Protein AF-A0A969L8S7-F1 (afdb_monomer_lite)

Secondary structure (DSSP, 8-state):
----------------------------EEEETTEEEES----SEEEEEETTEE-TT--SSEE---SSEEEEEEEEETTEEEEPPPEEE----------SS--------------

Radius of gyration: 27.11 Å; chains: 1; bounding box: 46×58×90 Å

Structure (mmCIF, N/CA/C/O backbone):
data_AF-A0A969L8S7-F1
#
_entry.id   AF-A0A969L8S7-F1
#
loop_
_atom_site.group_PDB
_atom_site.id
_atom_site.type_symbol
_atom_site.label_atom_id
_atom_site.label_alt_id
_atom_site.label_comp_id
_atom_site.label_asym_id
_atom_site.label_entity_id
_atom_site.label_seq_id
_atom_site.pdbx_PDB_ins_code
_atom_site.Cartn_x
_atom_site.Cartn_y
_atom_site.Cartn_z
_atom_site.occupancy
_atom_site.B_iso_or_equiv
_atom_site.auth_seq_id
_atom_site.auth_comp_id
_atom_site.auth_asym_id
_atom_site.auth_atom_id
_atom_site.pdbx_PDB_model_num
ATOM 1 N N . MET A 1 1 ? 5.444 -46.437 -65.589 1.00 47.84 1 MET A N 1
ATOM 2 C CA . MET A 1 1 ? 6.229 -45.276 -65.120 1.00 47.84 1 MET A CA 1
ATOM 3 C C . MET A 1 1 ? 5.232 -44.287 -64.542 1.00 47.84 1 MET A C 1
ATOM 5 O O . MET A 1 1 ? 4.344 -43.876 -65.265 1.00 47.84 1 MET A O 1
ATOM 9 N N . SER A 1 2 ? 5.092 -44.235 -63.220 1.00 52.19 2 SER A N 1
ATOM 10 C CA . SER A 1 2 ? 5.889 -43.399 -62.300 1.00 52.19 2 SER A CA 1
ATOM 11 C C . SER A 1 2 ? 5.560 -41.917 -62.446 1.00 52.19 2 SER A C 1
ATOM 13 O O . SER A 1 2 ? 5.831 -41.337 -63.489 1.00 52.19 2 SER A O 1
ATOM 15 N N . GLY A 1 3 ? 5.031 -41.326 -61.375 1.00 53.28 3 GLY A N 1
ATOM 16 C CA . GLY A 1 3 ? 4.838 -39.885 -61.260 1.00 53.28 3 GLY A CA 1
ATOM 17 C C . GLY A 1 3 ? 4.106 -39.500 -59.979 1.00 53.28 3 GLY A C 1
ATOM 18 O O . GLY A 1 3 ? 2.972 -39.048 -60.042 1.00 53.28 3 GLY A O 1
ATOM 19 N N . PHE A 1 4 ? 4.738 -39.713 -58.822 1.00 62.38 4 PHE A N 1
ATOM 20 C CA . PHE A 1 4 ? 4.386 -38.976 -57.609 1.00 62.38 4 PHE A CA 1
ATOM 21 C C . PHE A 1 4 ? 4.892 -37.543 -57.798 1.00 62.38 4 PHE A C 1
ATOM 23 O O . PHE A 1 4 ? 6.099 -37.346 -57.927 1.00 62.38 4 PHE A O 1
ATOM 30 N N . ALA A 1 5 ? 3.998 -36.562 -57.816 1.00 57.22 5 ALA A N 1
ATOM 31 C CA . ALA A 1 5 ? 4.353 -35.171 -57.572 1.00 57.22 5 ALA A CA 1
ATOM 32 C C . ALA A 1 5 ? 3.553 -34.735 -56.347 1.00 57.22 5 ALA A C 1
ATOM 34 O O . ALA A 1 5 ? 2.340 -34.560 -56.408 1.00 57.22 5 ALA A O 1
ATOM 35 N N . GLY A 1 6 ? 4.245 -34.711 -55.209 1.00 61.66 6 GLY A N 1
ATOM 36 C CA . GLY A 1 6 ? 3.740 -34.121 -53.987 1.00 61.66 6 GLY A CA 1
ATOM 37 C C . GLY A 1 6 ? 3.742 -32.608 -54.132 1.00 61.66 6 GLY A C 1
ATOM 38 O O . GLY A 1 6 ? 4.783 -32.009 -54.380 1.00 61.66 6 GLY A O 1
ATOM 39 N N . GLU A 1 7 ? 2.576 -32.015 -53.947 1.00 66.06 7 GLU A N 1
ATOM 40 C CA . GLU A 1 7 ? 2.405 -30.599 -53.648 1.00 66.06 7 GLU A CA 1
ATOM 41 C C . GLU A 1 7 ? 1.785 -30.624 -52.246 1.00 66.06 7 GLU A C 1
ATOM 43 O O . GLU A 1 7 ? 0.643 -31.023 -52.057 1.00 66.06 7 GLU A O 1
ATOM 48 N N . GLY A 1 8 ? 2.585 -30.549 -51.187 1.00 61.31 8 GLY A N 1
ATOM 49 C CA . GLY A 1 8 ? 3.223 -29.300 -50.803 1.00 61.31 8 GLY A CA 1
ATOM 50 C C . GLY A 1 8 ? 2.247 -28.540 -49.911 1.00 61.31 8 GLY A C 1
ATOM 51 O O . GLY A 1 8 ? 1.792 -27.462 -50.270 1.00 61.31 8 GLY A O 1
ATOM 52 N N . CYS A 1 9 ? 1.866 -29.139 -48.779 1.00 59.78 9 CYS A N 1
ATOM 53 C CA . CYS A 1 9 ? 1.072 -28.469 -47.759 1.00 59.78 9 CYS A CA 1
ATOM 54 C C . CYS A 1 9 ? 1.979 -27.422 -47.102 1.00 59.78 9 CYS A C 1
ATOM 56 O O . CYS A 1 9 ? 2.654 -27.717 -46.118 1.00 59.78 9 CYS A O 1
ATOM 58 N N . VAL A 1 10 ? 2.049 -26.216 -47.660 1.00 64.81 10 VAL A N 1
ATOM 59 C CA . VAL A 1 10 ? 2.578 -25.069 -46.918 1.00 64.81 10 VAL A CA 1
ATOM 60 C C . VAL A 1 10 ? 1.453 -24.534 -46.042 1.00 64.81 10 VAL A C 1
ATOM 62 O O . VAL A 1 10 ? 0.864 -23.490 -46.299 1.00 64.81 10 VAL A O 1
ATOM 65 N N . ASP A 1 11 ? 1.117 -25.304 -45.006 1.00 51.94 11 ASP A N 1
ATOM 66 C CA . ASP A 1 11 ? 0.411 -24.757 -43.852 1.00 51.94 11 ASP A CA 1
ATOM 67 C C . ASP A 1 11 ? 1.437 -23.948 -43.053 1.00 51.94 11 ASP A C 1
ATOM 69 O O . ASP A 1 11 ? 1.939 -24.352 -42.009 1.00 51.94 11 ASP A O 1
ATOM 73 N N . GLU A 1 12 ? 1.833 -22.806 -43.609 1.00 60.97 12 GLU A N 1
ATOM 74 C CA . GLU A 1 12 ? 2.483 -21.764 -42.830 1.00 60.97 12 GLU A CA 1
ATOM 75 C C . GLU A 1 12 ? 1.375 -20.953 -42.163 1.00 60.97 12 GLU A C 1
ATOM 77 O O . GLU A 1 12 ? 1.173 -19.766 -42.423 1.00 60.97 12 GLU A O 1
ATOM 82 N N . ALA A 1 13 ? 0.624 -21.622 -41.284 1.00 63.06 13 ALA A N 1
ATOM 83 C CA . ALA A 1 13 ? -0.125 -20.948 -40.247 1.00 63.06 13 ALA A CA 1
ATOM 84 C C . ALA A 1 13 ? 0.898 -20.344 -39.276 1.00 63.06 13 ALA A C 1
ATOM 86 O O . ALA A 1 13 ? 1.202 -20.893 -38.215 1.00 63.06 13 ALA A O 1
ATOM 87 N N . VAL A 1 14 ? 1.469 -19.200 -39.662 1.00 64.06 14 VAL A N 1
ATOM 88 C CA . VAL A 1 14 ? 2.184 -18.322 -38.739 1.00 64.06 14 VAL A CA 1
ATOM 89 C C . VAL A 1 14 ? 1.123 -17.752 -37.810 1.00 64.06 14 VAL A C 1
ATOM 91 O O . VAL A 1 14 ? 0.549 -16.691 -38.054 1.00 64.06 14 VAL A O 1
ATOM 94 N N . SER A 1 15 ? 0.815 -18.509 -36.757 1.00 62.34 15 SER A N 1
ATOM 95 C CA . SER A 1 15 ? 0.072 -17.994 -35.618 1.00 62.34 15 SER A CA 1
ATOM 96 C C . SER A 1 15 ? 0.828 -16.766 -35.124 1.00 62.34 15 SER A C 1
ATOM 98 O O . SER A 1 15 ? 2.006 -16.899 -34.768 1.00 62.34 15 SER A O 1
ATOM 100 N N . PRO A 1 16 ? 0.215 -15.569 -35.114 1.00 63.50 16 PRO A N 1
ATOM 101 C CA . PRO A 1 16 ? 0.846 -14.447 -34.454 1.00 63.50 16 PRO A CA 1
ATOM 102 C C . PRO A 1 16 ? 1.087 -14.872 -33.008 1.00 63.50 16 PRO A C 1
ATOM 104 O O . PRO A 1 16 ? 0.164 -15.322 -32.324 1.00 63.50 16 PRO A O 1
ATOM 107 N N . VAL A 1 17 ? 2.338 -14.771 -32.554 1.00 65.25 17 VAL A N 1
ATOM 108 C CA . VAL A 1 17 ? 2.644 -14.858 -31.131 1.00 65.25 17 VAL A CA 1
ATOM 109 C C . VAL A 1 17 ? 1.951 -13.644 -30.514 1.00 65.25 17 VAL A C 1
ATOM 111 O O . VAL A 1 17 ? 2.412 -12.508 -30.596 1.00 65.25 17 VAL A O 1
ATOM 114 N N . VAL A 1 18 ? 0.738 -13.859 -30.012 1.00 56.19 18 VAL A N 1
ATOM 115 C CA . VAL A 1 18 ? 0.060 -12.873 -29.186 1.00 56.19 18 VAL A CA 1
ATOM 116 C C . VAL A 1 18 ? 0.831 -12.898 -27.882 1.00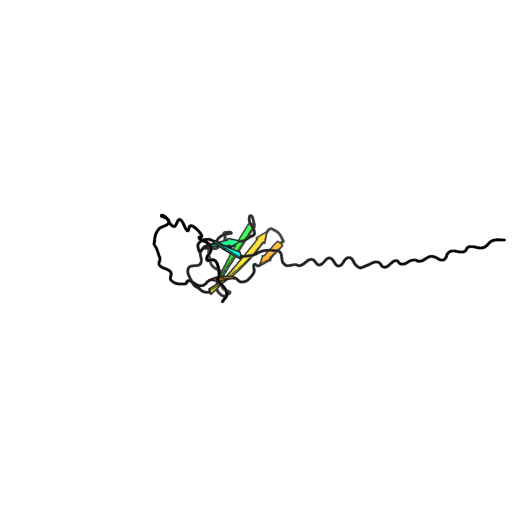 56.19 18 VAL A C 1
ATOM 118 O O . VAL A 1 18 ? 0.589 -13.729 -27.009 1.00 56.19 18 VAL A O 1
ATOM 121 N N . VAL A 1 19 ? 1.827 -12.020 -27.784 1.00 51.44 19 VAL A N 1
ATOM 122 C CA . VAL A 1 19 ? 2.374 -11.636 -26.492 1.00 51.44 19 VAL A CA 1
ATOM 123 C C . VAL A 1 19 ? 1.262 -10.832 -25.835 1.00 51.44 19 VAL A C 1
ATOM 125 O O . VAL A 1 19 ? 1.170 -9.616 -25.998 1.00 51.44 19 VAL A O 1
ATOM 128 N N . VAL A 1 20 ? 0.359 -11.531 -25.148 1.00 53.28 20 VAL A N 1
ATOM 129 C CA . VAL A 1 20 ? -0.392 -10.933 -24.050 1.00 53.28 20 VAL A CA 1
ATOM 130 C C . VAL A 1 20 ? 0.662 -10.565 -23.014 1.00 53.28 20 VAL A C 1
ATOM 132 O O . VAL A 1 20 ? 1.023 -11.343 -22.139 1.00 53.28 20 VAL A O 1
ATOM 135 N N . LEU A 1 21 ? 1.250 -9.383 -23.189 1.00 43.25 21 LEU A N 1
ATOM 136 C CA . LEU A 1 21 ? 1.728 -8.626 -22.054 1.00 43.25 21 LEU A CA 1
ATOM 137 C C . LEU A 1 21 ? 0.439 -8.272 -21.327 1.00 43.25 21 LEU A C 1
ATOM 139 O O . LEU A 1 21 ? -0.167 -7.265 -21.670 1.00 43.25 21 LEU A O 1
ATOM 143 N N . ASP A 1 22 ? -0.048 -9.130 -20.432 1.00 53.75 22 ASP A N 1
ATOM 144 C CA . ASP A 1 22 ? -0.956 -8.670 -19.390 1.00 53.75 22 ASP A CA 1
ATOM 145 C C . ASP A 1 22 ? -0.185 -7.542 -18.685 1.00 53.75 22 ASP A C 1
ATOM 147 O O . ASP A 1 22 ? 0.780 -7.822 -17.970 1.00 53.75 22 ASP A O 1
ATOM 151 N N . PRO A 1 23 ? -0.489 -6.250 -18.939 1.00 55.34 23 PRO A N 1
ATOM 152 C CA . PRO A 1 23 ? 0.314 -5.156 -18.405 1.00 55.34 23 PRO A CA 1
ATOM 153 C C . PRO A 1 23 ? -0.017 -4.910 -16.928 1.00 55.34 23 PRO A C 1
ATOM 155 O O . PRO A 1 23 ? 0.425 -3.926 -16.340 1.00 55.34 23 PRO A O 1
ATOM 158 N N . SER A 1 24 ? -0.791 -5.805 -16.312 1.00 56.03 24 SER A N 1
ATOM 159 C CA . SER A 1 24 ? -0.915 -5.922 -14.873 1.00 56.03 24 SER A CA 1
ATOM 160 C C . SER A 1 24 ? 0.392 -6.486 -14.331 1.00 56.03 24 SER A C 1
ATOM 162 O O . SER A 1 24 ? 0.520 -7.677 -14.054 1.00 56.03 24 SER A O 1
ATOM 164 N N . PHE A 1 25 ? 1.381 -5.605 -14.186 1.00 57.62 25 PHE A N 1
ATOM 165 C CA . PHE A 1 25 ? 2.421 -5.797 -13.188 1.00 57.62 25 PHE A CA 1
ATOM 166 C C . PHE A 1 25 ? 1.685 -6.145 -11.888 1.00 57.62 25 PHE A C 1
ATOM 168 O O . PHE A 1 25 ? 0.844 -5.355 -11.458 1.00 57.62 25 PHE A O 1
ATOM 175 N N . GLY A 1 26 ? 1.893 -7.357 -11.364 1.00 66.31 26 GLY A N 1
ATOM 176 C CA . GLY A 1 26 ? 1.154 -7.948 -10.240 1.00 66.31 26 GLY A CA 1
ATOM 177 C C . GLY A 1 26 ? 1.433 -7.243 -8.916 1.00 66.31 26 GLY A C 1
ATOM 178 O O . GLY A 1 26 ? 1.968 -7.834 -7.985 1.00 66.31 26 GLY A O 1
ATOM 179 N N . LEU A 1 27 ? 1.154 -5.944 -8.859 1.00 82.88 27 LEU A N 1
ATOM 180 C CA . LEU A 1 27 ? 1.182 -5.162 -7.646 1.00 82.88 27 LEU A CA 1
ATOM 181 C C . LEU A 1 27 ? -0.174 -5.330 -6.969 1.00 82.88 27 LEU A C 1
ATOM 183 O O . LEU A 1 27 ? -1.164 -4.701 -7.336 1.00 82.88 27 LEU A O 1
ATOM 187 N N . GLU A 1 28 ? -0.197 -6.207 -5.982 1.00 87.38 28 GLU A N 1
ATOM 188 C CA . GLU A 1 28 ? -1.364 -6.473 -5.152 1.00 87.38 28 GLU A CA 1
ATOM 189 C C . GLU A 1 28 ? -1.090 -5.965 -3.734 1.00 87.38 28 GLU A C 1
ATOM 191 O O . GLU A 1 28 ? 0.061 -5.955 -3.287 1.00 87.38 28 GLU A O 1
ATOM 196 N N . ILE A 1 29 ? -2.131 -5.493 -3.050 1.00 89.94 29 ILE A N 1
ATOM 197 C CA . ILE A 1 29 ? -2.064 -5.133 -1.630 1.00 89.94 29 ILE A CA 1
ATOM 198 C C . ILE A 1 29 ? -2.702 -6.259 -0.820 1.00 89.94 29 ILE A C 1
ATOM 200 O O . ILE A 1 29 ? -3.861 -6.602 -1.062 1.00 89.94 29 ILE A O 1
ATOM 204 N N . ASP A 1 30 ? -1.963 -6.778 0.156 1.00 89.06 30 ASP A N 1
ATOM 205 C CA . ASP A 1 30 ? -2.478 -7.686 1.180 1.00 89.06 30 ASP A CA 1
ATOM 206 C C . ASP A 1 30 ? -2.700 -6.925 2.497 1.00 89.06 30 ASP A C 1
ATOM 208 O O . ASP A 1 30 ? -2.078 -5.889 2.735 1.00 89.06 30 ASP A O 1
ATOM 212 N N . LEU A 1 31 ? -3.615 -7.404 3.339 1.00 88.00 31 LEU A N 1
ATOM 213 C CA . LEU A 1 31 ? -3.878 -6.820 4.653 1.00 88.00 31 LEU A CA 1
ATOM 214 C C . LEU A 1 31 ? -3.529 -7.850 5.723 1.00 88.00 31 LEU A C 1
ATOM 216 O O . LEU A 1 31 ? -4.297 -8.782 5.975 1.00 88.00 31 LEU A O 1
ATOM 220 N N . VAL A 1 32 ? -2.420 -7.611 6.415 1.00 86.94 32 VAL A N 1
ATOM 221 C CA . VAL A 1 32 ? -1.919 -8.468 7.489 1.00 86.94 32 VAL A CA 1
ATOM 222 C C . VAL A 1 32 ? -1.936 -7.679 8.791 1.00 86.94 32 VAL A C 1
ATOM 224 O O . VAL A 1 32 ? -1.296 -6.640 8.907 1.00 86.94 32 VAL A O 1
ATOM 227 N N . ASP A 1 33 ? -2.700 -8.149 9.780 1.00 83.75 33 ASP A N 1
ATOM 228 C CA . ASP A 1 33 ? -2.755 -7.548 11.128 1.00 83.75 33 ASP A CA 1
ATOM 229 C C . ASP A 1 33 ? -3.109 -6.039 11.138 1.00 83.75 33 ASP A C 1
ATOM 231 O O . ASP A 1 33 ? -2.645 -5.267 11.972 1.00 83.75 33 ASP A O 1
ATOM 235 N N . GLY A 1 34 ? -3.923 -5.581 10.177 1.00 81.94 34 GLY A N 1
ATOM 236 C CA . GLY A 1 34 ? -4.280 -4.161 10.043 1.00 81.94 34 GLY A CA 1
ATOM 237 C C . GLY A 1 34 ? -3.228 -3.302 9.329 1.00 81.94 34 GLY A C 1
ATOM 238 O O . GLY A 1 34 ? -3.365 -2.080 9.278 1.00 81.94 34 GLY A O 1
ATOM 239 N N . VAL A 1 35 ? -2.195 -3.919 8.758 1.00 89.19 35 VAL A N 1
ATOM 240 C CA . VAL A 1 35 ? -1.162 -3.272 7.948 1.00 89.19 35 VAL A CA 1
ATOM 241 C C . VAL A 1 35 ? -1.342 -3.690 6.494 1.00 89.19 35 VAL A C 1
ATOM 243 O O . VAL A 1 35 ? -1.442 -4.873 6.183 1.00 89.19 35 VAL A O 1
ATOM 246 N N . LEU A 1 36 ? -1.411 -2.709 5.598 1.00 90.81 36 LEU A N 1
ATOM 247 C CA . LEU A 1 36 ? -1.405 -2.940 4.161 1.00 90.81 36 LEU A CA 1
ATOM 248 C C . LEU A 1 36 ? 0.029 -3.222 3.729 1.00 90.81 36 LEU A C 1
ATOM 250 O O . LEU A 1 36 ? 0.898 -2.372 3.916 1.00 90.81 36 LEU A O 1
ATOM 254 N N . GLU A 1 37 ? 0.267 -4.390 3.150 1.00 91.56 37 GLU A N 1
ATOM 255 C CA . GLU A 1 37 ? 1.567 -4.813 2.647 1.00 91.56 37 GLU A CA 1
ATOM 256 C C . GLU A 1 37 ? 1.525 -4.899 1.121 1.00 91.56 37 GLU A C 1
ATOM 258 O O . GLU A 1 37 ? 0.637 -5.517 0.529 1.00 91.56 37 GLU A O 1
ATOM 263 N N . ALA A 1 38 ? 2.484 -4.256 0.462 1.00 89.38 38 ALA A N 1
ATOM 264 C CA . ALA A 1 38 ? 2.652 -4.388 -0.972 1.00 89.38 38 ALA A CA 1
ATOM 265 C C . ALA A 1 38 ? 3.239 -5.764 -1.309 1.00 89.38 38 ALA A C 1
ATOM 267 O O . ALA A 1 38 ? 4.264 -6.163 -0.760 1.00 89.38 38 ALA A O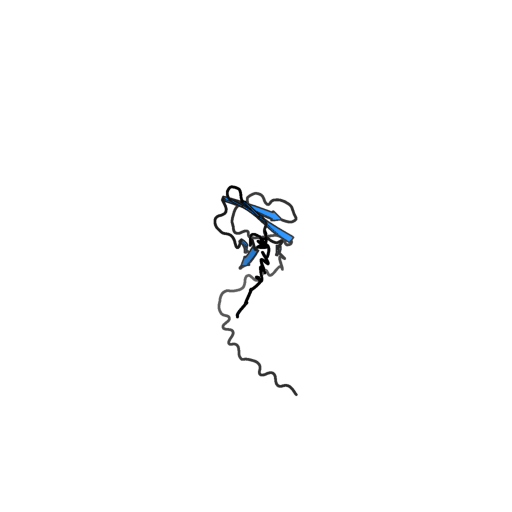 1
ATOM 268 N N . SER A 1 39 ? 2.666 -6.453 -2.297 1.00 85.50 39 SER A N 1
ATOM 269 C CA . SER A 1 39 ? 3.244 -7.698 -2.817 1.00 85.50 39 SER A CA 1
ATOM 270 C C . SER A 1 39 ? 4.584 -7.480 -3.540 1.00 85.50 39 SER A C 1
ATOM 272 O O . SER A 1 39 ? 5.284 -8.448 -3.842 1.00 85.50 39 SER A O 1
ATOM 274 N N . ILE A 1 40 ? 4.949 -6.227 -3.838 1.00 82.50 40 ILE A N 1
ATOM 275 C CA . ILE A 1 40 ? 6.255 -5.859 -4.388 1.00 82.50 40 ILE A CA 1
ATOM 276 C C . ILE A 1 40 ? 7.183 -5.375 -3.273 1.00 82.50 40 ILE A C 1
ATOM 278 O O . ILE A 1 40 ? 6.810 -4.535 -2.458 1.00 82.50 40 ILE A O 1
ATOM 282 N N . ASN A 1 41 ? 8.420 -5.862 -3.289 1.00 77.06 41 ASN A N 1
ATOM 283 C CA . ASN A 1 41 ? 9.478 -5.422 -2.390 1.00 77.06 41 ASN A CA 1
ATOM 284 C C . ASN A 1 41 ? 10.662 -4.882 -3.209 1.00 77.06 41 ASN A C 1
ATOM 286 O O . ASN A 1 41 ? 10.968 -5.406 -4.281 1.00 77.06 41 ASN A O 1
ATOM 290 N N . GLY A 1 42 ? 11.321 -3.830 -2.720 1.00 77.88 42 GLY A N 1
ATOM 291 C CA . GLY A 1 42 ? 12.478 -3.211 -3.377 1.00 77.88 42 GLY A CA 1
ATOM 292 C C . GLY A 1 42 ? 12.202 -2.199 -4.503 1.00 77.88 42 GLY A C 1
ATOM 293 O O . GLY A 1 42 ? 13.099 -1.947 -5.307 1.00 77.88 42 GLY A O 1
ATOM 294 N N . ALA A 1 43 ? 11.014 -1.590 -4.596 1.00 85.06 43 ALA A N 1
ATOM 295 C CA . ALA A 1 43 ? 10.836 -0.423 -5.465 1.00 85.06 43 ALA A CA 1
ATOM 296 C C . ALA A 1 43 ? 11.661 0.782 -4.962 1.00 85.06 43 ALA A C 1
ATOM 298 O O . ALA A 1 43 ? 11.864 0.940 -3.760 1.00 85.06 43 ALA A O 1
ATOM 299 N N . GLU A 1 44 ? 12.131 1.647 -5.869 1.00 87.69 44 GLU A N 1
ATOM 300 C CA . GLU A 1 44 ? 12.896 2.844 -5.475 1.00 87.69 44 GLU A CA 1
ATOM 301 C C . GLU A 1 44 ? 12.006 3.903 -4.819 1.00 87.69 44 GLU A C 1
ATOM 303 O O . GLU A 1 44 ? 12.436 4.626 -3.921 1.00 87.69 44 GLU A O 1
ATOM 308 N N . PHE A 1 45 ? 10.752 3.988 -5.263 1.00 89.62 45 PHE A N 1
ATOM 309 C CA . PHE A 1 45 ? 9.762 4.907 -4.728 1.00 89.62 45 PHE A CA 1
ATOM 310 C C . PHE A 1 45 ? 8.458 4.174 -4.458 1.00 89.62 45 PHE A C 1
ATOM 312 O O . PHE A 1 45 ? 7.924 3.510 -5.346 1.00 89.62 45 PHE A O 1
ATOM 319 N N . TYR A 1 46 ? 7.911 4.395 -3.268 1.00 91.94 46 TYR A N 1
ATOM 320 C CA . TYR A 1 46 ? 6.556 4.015 -2.892 1.00 91.94 46 TYR A CA 1
ATOM 321 C C . TYR A 1 46 ? 5.763 5.283 -2.599 1.00 91.94 46 TYR A C 1
ATOM 323 O O . TYR A 1 46 ? 6.289 6.238 -2.025 1.00 91.94 46 TYR A O 1
ATOM 331 N N . GLN A 1 47 ? 4.500 5.302 -3.001 1.00 93.62 47 GLN A N 1
ATOM 332 C CA . GLN A 1 47 ? 3.576 6.369 -2.655 1.00 93.62 47 GLN A CA 1
ATOM 333 C C . GLN A 1 47 ? 2.186 5.780 -2.448 1.00 93.62 47 GLN A C 1
ATOM 335 O O . GLN A 1 47 ? 1.526 5.370 -3.406 1.00 93.62 47 GLN A O 1
ATOM 340 N N . TRP A 1 48 ? 1.730 5.777 -1.199 1.00 93.25 48 TRP A N 1
ATOM 341 C CA . TRP A 1 48 ? 0.356 5.407 -0.879 1.00 93.25 48 TRP A CA 1
ATOM 342 C C . TRP A 1 48 ? -0.601 6.564 -1.135 1.00 93.25 48 TRP A C 1
ATOM 344 O O . TRP A 1 48 ? -0.270 7.738 -0.930 1.00 93.25 48 TRP A O 1
ATOM 354 N N . TYR A 1 49 ? -1.808 6.215 -1.549 1.00 92.69 49 TYR A N 1
ATOM 355 C CA . TYR A 1 49 ? -2.915 7.122 -1.776 1.00 92.69 49 TYR A CA 1
ATOM 356 C C . TYR A 1 49 ? -4.118 6.659 -0.961 1.00 92.69 49 TYR A C 1
ATOM 358 O O . TYR A 1 49 ? -4.392 5.465 -0.880 1.00 92.69 49 TYR A O 1
ATOM 366 N N . TYR A 1 50 ? -4.831 7.619 -0.384 1.00 92.12 50 TYR A N 1
ATOM 367 C CA . TYR A 1 50 ? -6.078 7.444 0.349 1.00 92.12 50 TYR A CA 1
ATOM 368 C C . TYR A 1 50 ? -7.154 8.279 -0.332 1.00 92.12 50 TYR A C 1
ATOM 370 O O . TYR A 1 50 ? -6.974 9.485 -0.485 1.00 92.12 50 TYR A O 1
ATOM 378 N N . ASP A 1 51 ? -8.252 7.656 -0.750 1.00 89.38 51 ASP A N 1
ATOM 379 C CA . ASP A 1 51 ? -9.389 8.345 -1.377 1.00 89.38 51 ASP A CA 1
ATOM 380 C C . ASP A 1 51 ? -8.951 9.288 -2.519 1.00 89.38 51 ASP A C 1
ATOM 382 O O . ASP A 1 51 ? -9.368 10.437 -2.632 1.00 89.38 51 ASP A O 1
ATOM 386 N N . PHE A 1 52 ? -8.027 8.802 -3.356 1.00 87.44 52 PHE A N 1
ATOM 387 C CA . PHE A 1 52 ? -7.411 9.546 -4.467 1.00 87.44 52 PHE A CA 1
ATOM 388 C C . PHE A 1 52 ? -6.483 10.712 -4.080 1.00 87.44 52 PHE A C 1
ATOM 390 O O . PHE A 1 52 ? -5.976 11.403 -4.964 1.00 87.44 52 PHE A O 1
ATOM 397 N N . LEU A 1 53 ? -6.180 10.894 -2.796 1.00 90.38 53 LEU A N 1
ATOM 398 C CA . LEU A 1 53 ? -5.212 11.869 -2.296 1.00 90.38 53 LEU A CA 1
ATOM 399 C C . LEU A 1 53 ? -3.897 11.183 -1.892 1.00 90.38 53 LEU A C 1
ATOM 401 O O . LEU A 1 53 ? -3.926 10.145 -1.235 1.00 90.38 53 LEU A O 1
ATOM 405 N N . PRO A 1 54 ? -2.726 11.742 -2.245 1.00 91.44 54 PRO A N 1
ATOM 406 C CA . PRO A 1 54 ? -1.446 11.184 -1.823 1.00 91.44 54 PRO A CA 1
ATOM 407 C C . PRO A 1 54 ? -1.253 11.346 -0.311 1.00 91.44 54 PRO A C 1
ATOM 409 O O . PRO A 1 54 ? -1.449 12.429 0.245 1.00 91.44 54 PRO A O 1
ATOM 412 N N . ILE A 1 55 ? -0.813 10.278 0.350 1.00 90.62 55 ILE A N 1
ATOM 413 C CA . ILE A 1 55 ? -0.506 10.280 1.780 1.00 90.62 55 ILE A CA 1
ATOM 414 C C . ILE A 1 55 ? 0.946 10.729 1.962 1.00 90.62 55 ILE A C 1
ATOM 416 O O . ILE A 1 55 ? 1.891 10.025 1.595 1.00 90.62 55 ILE A O 1
ATOM 420 N N . ALA A 1 56 ? 1.146 11.922 2.521 1.00 90.12 56 ALA A N 1
ATOM 421 C CA . ALA A 1 56 ? 2.485 12.453 2.754 1.00 90.12 56 ALA A CA 1
ATOM 422 C C . ALA A 1 56 ? 3.248 11.592 3.776 1.00 90.12 56 ALA A C 1
ATOM 424 O O . ALA A 1 56 ? 2.763 11.346 4.877 1.00 90.12 56 ALA A O 1
ATOM 425 N N . GLY A 1 57 ? 4.455 11.155 3.411 1.00 86.44 57 GLY A N 1
ATOM 426 C CA . GLY A 1 57 ? 5.310 10.322 4.265 1.00 86.44 57 GLY A CA 1
ATOM 427 C C . GLY A 1 57 ? 5.072 8.814 4.147 1.00 86.44 57 GLY A C 1
ATOM 428 O O . GLY A 1 57 ? 5.856 8.050 4.698 1.00 86.44 57 GLY A O 1
ATOM 429 N N . ALA A 1 58 ? 4.061 8.372 3.394 1.00 90.56 58 ALA A N 1
ATOM 430 C CA . ALA A 1 58 ? 3.826 6.957 3.123 1.00 90.56 58 ALA A CA 1
ATOM 431 C C . ALA A 1 58 ? 4.661 6.495 1.915 1.00 90.56 58 ALA A C 1
ATOM 433 O O . ALA A 1 58 ? 4.153 6.352 0.802 1.00 90.56 58 ALA A O 1
ATOM 434 N N . ASN A 1 59 ? 5.962 6.322 2.152 1.00 92.31 59 ASN A N 1
ATOM 435 C CA . ASN A 1 59 ? 6.967 5.926 1.158 1.00 92.31 59 ASN A CA 1
ATOM 436 C C . ASN A 1 59 ? 7.606 4.560 1.448 1.00 92.31 59 ASN A C 1
ATOM 438 O O . ASN A 1 59 ? 8.697 4.253 0.973 1.00 92.31 59 ASN A O 1
ATOM 442 N N . THR A 1 60 ? 6.889 3.740 2.201 1.00 90.50 60 THR A N 1
ATOM 443 C CA . THR A 1 60 ? 7.258 2.382 2.583 1.00 90.50 60 THR A CA 1
ATOM 444 C C . THR A 1 60 ? 6.412 1.360 1.830 1.00 90.50 60 THR A C 1
ATOM 446 O O . THR A 1 60 ? 5.317 1.667 1.362 1.00 90.50 60 THR A O 1
ATOM 449 N N . GLU A 1 61 ? 6.906 0.130 1.732 1.00 89.31 61 GLU A N 1
ATOM 450 C CA . GLU A 1 61 ? 6.159 -1.019 1.193 1.00 89.31 61 GLU A CA 1
ATOM 451 C C . GLU A 1 61 ? 4.963 -1.430 2.058 1.00 89.31 61 GLU A C 1
ATOM 453 O O . GLU A 1 61 ? 4.036 -2.063 1.563 1.00 89.31 61 GLU A O 1
ATOM 458 N N . THR A 1 62 ? 4.973 -1.046 3.334 1.00 90.62 62 THR A N 1
ATOM 459 C CA . THR A 1 62 ? 3.877 -1.269 4.270 1.00 90.62 62 THR A CA 1
ATOM 460 C C . THR A 1 62 ? 3.261 0.051 4.713 1.00 90.62 62 THR A C 1
ATOM 462 O O . THR A 1 62 ? 3.951 1.068 4.835 1.00 90.62 62 THR A O 1
ATOM 465 N N . TYR A 1 63 ? 1.956 0.057 4.960 1.00 91.44 63 TYR A N 1
ATOM 466 C CA . TYR A 1 63 ? 1.239 1.220 5.467 1.00 91.44 63 TYR A CA 1
ATOM 467 C C . TYR A 1 63 ? 0.121 0.792 6.412 1.00 91.44 63 TYR A C 1
ATOM 469 O O . TYR A 1 63 ? -0.684 -0.067 6.075 1.00 91.44 63 TYR A O 1
ATOM 477 N N . THR A 1 64 ? 0.043 1.405 7.591 1.00 90.62 64 THR A N 1
ATOM 478 C CA . THR A 1 64 ? -1.027 1.140 8.561 1.00 90.62 64 THR A CA 1
ATOM 479 C C . THR A 1 64 ? -2.152 2.164 8.376 1.00 90.62 64 THR A C 1
ATOM 481 O O . THR A 1 64 ? -2.006 3.309 8.819 1.00 90.62 64 THR A O 1
ATOM 484 N N . PRO A 1 65 ? -3.264 1.810 7.710 1.00 87.19 65 PRO A N 1
ATOM 485 C CA . PRO A 1 65 ? -4.402 2.707 7.573 1.00 87.19 65 PRO A CA 1
ATOM 486 C C . PRO A 1 65 ? -5.084 2.953 8.925 1.00 87.19 65 PRO A C 1
ATOM 488 O O . PRO A 1 65 ? -5.355 2.034 9.691 1.00 87.19 65 PRO A O 1
ATOM 491 N N . THR A 1 66 ? -5.384 4.218 9.216 1.00 84.88 66 THR A N 1
ATOM 492 C CA . THR A 1 66 ? -6.089 4.640 10.443 1.00 84.88 66 THR A CA 1
ATOM 493 C C . THR A 1 66 ? -7.545 5.021 10.196 1.00 84.88 66 THR A C 1
ATOM 495 O O . THR A 1 66 ? -8.318 5.164 11.141 1.00 84.88 66 THR A O 1
ATOM 498 N N . LEU A 1 67 ? -7.921 5.207 8.931 1.00 84.56 67 LEU A N 1
ATOM 499 C CA . LEU A 1 67 ? -9.250 5.613 8.496 1.00 84.56 67 LEU A CA 1
ATOM 500 C C . LEU A 1 67 ? -9.797 4.559 7.543 1.00 84.56 67 LEU A C 1
ATOM 502 O O . LEU A 1 67 ? -9.055 4.014 6.733 1.00 84.56 67 LEU A O 1
ATOM 506 N N . SER A 1 68 ? -11.096 4.285 7.616 1.00 87.31 68 SER A N 1
ATOM 507 C CA . SER A 1 68 ? -11.754 3.484 6.591 1.00 87.31 68 SER A CA 1
ATOM 508 C C . SER A 1 68 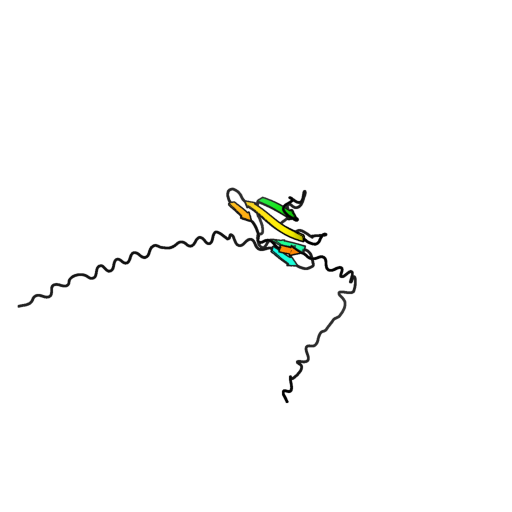? -11.792 4.255 5.272 1.00 87.31 68 SER A C 1
ATOM 510 O O . SER A 1 68 ? -12.135 5.435 5.238 1.00 87.31 68 SER A O 1
ATOM 512 N N . GLY A 1 69 ? -11.449 3.593 4.174 1.00 89.12 69 GLY A N 1
ATOM 513 C CA . GLY A 1 69 ? -11.480 4.179 2.844 1.00 89.12 69 GLY A CA 1
ATOM 514 C C . GLY A 1 69 ? -10.759 3.335 1.805 1.00 89.12 69 GLY A C 1
ATOM 515 O O . GLY A 1 69 ? -10.372 2.193 2.046 1.00 89.12 69 GLY A O 1
ATOM 516 N N . SER A 1 70 ? -10.601 3.913 0.619 1.00 91.88 70 SER A N 1
ATOM 517 C CA . SER A 1 70 ? -9.940 3.257 -0.507 1.00 91.88 70 SER A CA 1
ATOM 518 C C . SER A 1 70 ? -8.460 3.613 -0.535 1.00 91.88 70 SER A C 1
ATOM 520 O O . SER A 1 70 ? -8.109 4.784 -0.694 1.00 91.88 70 SER A O 1
ATOM 522 N N . TYR A 1 71 ? -7.605 2.605 -0.425 1.00 92.75 71 TYR A N 1
ATOM 523 C CA . TYR A 1 71 ? -6.160 2.730 -0.486 1.00 92.75 71 TYR A CA 1
ATOM 524 C C . TYR A 1 71 ? -5.618 2.102 -1.764 1.00 92.75 71 TYR A C 1
ATOM 526 O O . TYR A 1 71 ? -6.060 1.040 -2.193 1.00 92.75 71 TYR A O 1
ATOM 534 N N . TYR A 1 72 ? -4.646 2.761 -2.380 1.00 91.75 72 TYR A N 1
ATOM 535 C CA . TYR A 1 72 ? -3.866 2.184 -3.468 1.00 91.75 72 TYR A CA 1
ATOM 536 C C . TYR A 1 72 ? -2.431 2.692 -3.396 1.00 91.75 72 TYR A C 1
ATOM 538 O O . TYR A 1 72 ? -2.150 3.761 -2.851 1.00 91.75 72 TYR A O 1
ATOM 546 N N . LEU A 1 73 ? -1.516 1.909 -3.940 1.00 91.38 73 LEU A N 1
ATOM 547 C CA . LEU A 1 73 ? -0.090 2.158 -3.923 1.00 91.38 73 LEU A CA 1
ATOM 548 C C . LEU A 1 73 ? 0.391 2.349 -5.355 1.00 91.38 73 LEU A C 1
ATOM 550 O O . LEU A 1 73 ? 0.088 1.553 -6.241 1.00 91.38 73 LEU A O 1
ATOM 554 N N . ILE A 1 74 ? 1.179 3.393 -5.577 1.00 90.38 74 ILE A N 1
ATOM 555 C CA . ILE A 1 74 ? 1.953 3.541 -6.804 1.00 90.38 74 ILE A CA 1
ATOM 556 C C . ILE A 1 74 ? 3.416 3.379 -6.442 1.00 90.38 74 ILE A C 1
ATOM 558 O O . ILE A 1 74 ? 3.931 4.073 -5.562 1.00 90.38 74 ILE A O 1
ATOM 562 N N . VAL A 1 75 ? 4.084 2.479 -7.150 1.00 90.81 75 VAL A N 1
ATOM 563 C CA . VAL A 1 75 ? 5.523 2.295 -7.048 1.00 90.81 75 VAL A CA 1
ATOM 564 C C . VAL A 1 75 ? 6.201 2.726 -8.337 1.00 90.81 75 VAL A C 1
ATOM 566 O O . VAL A 1 75 ? 5.658 2.572 -9.434 1.00 90.81 75 VAL A O 1
ATOM 569 N N . ARG A 1 76 ? 7.408 3.268 -8.204 1.00 88.62 76 ARG A N 1
ATOM 570 C CA . ARG A 1 76 ? 8.278 3.585 -9.336 1.00 88.62 76 ARG A CA 1
ATOM 571 C C . ARG A 1 76 ? 9.647 2.967 -9.101 1.00 88.62 76 ARG A C 1
ATOM 573 O O . ARG A 1 76 ? 10.219 3.119 -8.023 1.00 88.62 76 ARG A O 1
ATOM 580 N N . ASN A 1 77 ? 10.150 2.281 -10.114 1.00 86.31 77 ASN A N 1
ATOM 581 C CA . 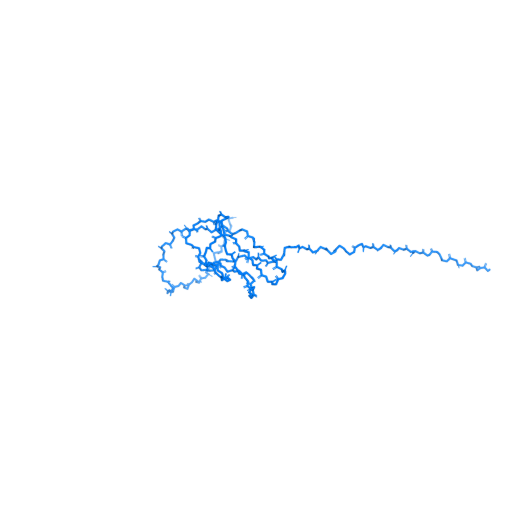ASN A 1 77 ? 11.478 1.692 -10.141 1.00 86.31 77 ASN A CA 1
ATOM 582 C C . ASN A 1 77 ? 12.090 1.997 -11.514 1.00 86.31 77 ASN A C 1
ATOM 584 O O . ASN A 1 77 ? 11.551 1.558 -12.528 1.00 86.31 77 ASN A O 1
ATOM 588 N N . GLU A 1 78 ? 13.136 2.821 -11.540 1.00 83.94 78 GLU A N 1
ATOM 589 C CA . GLU A 1 78 ? 13.777 3.351 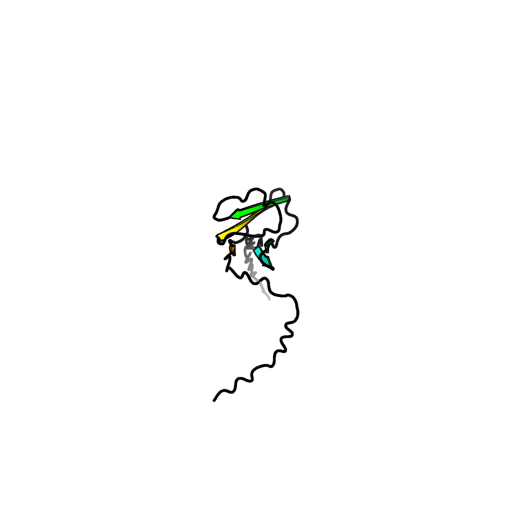-12.745 1.00 83.94 78 GLU A CA 1
ATOM 590 C C . GLU A 1 78 ? 12.762 3.915 -13.765 1.00 83.94 78 GLU A C 1
ATOM 592 O O . GLU A 1 78 ? 12.198 4.995 -13.563 1.00 83.94 78 GLU A O 1
ATOM 597 N N . GLU A 1 79 ? 12.495 3.179 -14.848 1.00 82.00 79 GLU A N 1
ATOM 598 C CA . GLU A 1 79 ? 11.549 3.547 -15.913 1.00 82.00 79 GLU A CA 1
ATOM 599 C C . GLU A 1 79 ? 10.195 2.818 -15.809 1.00 82.00 79 GLU A C 1
ATOM 601 O O . GLU A 1 79 ? 9.269 3.089 -16.576 1.00 82.00 79 GLU A O 1
ATOM 606 N N . CYS A 1 80 ? 10.042 1.913 -14.841 1.00 82.44 80 CYS A N 1
ATOM 607 C CA . CYS A 1 80 ? 8.813 1.173 -14.589 1.00 82.44 80 CYS A CA 1
ATOM 608 C C . CYS A 1 80 ? 7.981 1.859 -13.503 1.00 82.44 80 CYS A C 1
ATOM 610 O O . CYS A 1 80 ? 8.420 2.059 -12.371 1.00 82.44 80 CYS A O 1
ATOM 612 N N . THR A 1 81 ? 6.738 2.196 -13.836 1.00 86.62 81 THR A N 1
ATOM 613 C CA . THR A 1 81 ? 5.732 2.615 -12.853 1.00 86.62 81 THR A CA 1
ATOM 614 C C . THR A 1 81 ? 4.662 1.537 -12.783 1.00 86.62 81 THR A C 1
ATOM 616 O O . THR A 1 81 ? 4.115 1.155 -13.815 1.00 86.62 81 THR A O 1
ATOM 619 N N . ALA A 1 82 ? 4.365 1.060 -11.578 1.00 86.44 82 ALA A N 1
ATOM 620 C CA . ALA A 1 82 ? 3.303 0.096 -11.328 1.00 86.44 82 ALA A CA 1
ATOM 621 C C . ALA A 1 82 ? 2.309 0.675 -10.319 1.00 86.44 82 ALA A C 1
ATOM 623 O O . ALA A 1 82 ? 2.681 1.379 -9.381 1.00 86.44 82 ALA A O 1
ATOM 624 N N . SER A 1 83 ? 1.032 0.386 -10.533 1.00 88.06 83 SER A N 1
ATOM 625 C CA . SER A 1 83 ? -0.070 0.803 -9.668 1.00 88.06 83 SER A CA 1
ATOM 626 C C . SER A 1 83 ? -0.772 -0.428 -9.129 1.00 88.06 83 SER A C 1
ATOM 628 O O . SER A 1 83 ? -1.050 -1.349 -9.898 1.00 88.06 83 SER A O 1
ATOM 630 N N . SER A 1 84 ? -1.069 -0.432 -7.837 1.00 89.00 84 SER A N 1
ATOM 631 C CA . SER A 1 84 ? -1.776 -1.532 -7.205 1.00 89.00 84 SER A CA 1
ATOM 632 C C . SER A 1 84 ? -3.251 -1.558 -7.582 1.00 89.00 84 SER A C 1
ATOM 634 O O . SER A 1 84 ? -3.809 -0.575 -8.080 1.00 89.00 84 SER A O 1
ATOM 636 N N . ASN A 1 85 ? -3.919 -2.661 -7.248 1.00 86.69 85 ASN A N 1
ATOM 637 C CA . ASN A 1 85 ? -5.369 -2.657 -7.125 1.00 86.69 85 ASN A CA 1
ATOM 638 C C . ASN A 1 85 ? -5.822 -1.692 -6.015 1.00 86.69 85 ASN A C 1
ATOM 640 O O . ASN A 1 85 ? -5.078 -1.378 -5.083 1.00 86.69 85 ASN A O 1
ATOM 644 N N . LEU A 1 86 ? -7.064 -1.227 -6.123 1.00 89.81 86 LEU A N 1
ATOM 645 C CA . LEU A 1 86 ? -7.705 -0.452 -5.071 1.00 89.81 86 LEU A CA 1
ATOM 646 C C . LEU A 1 86 ? -8.158 -1.410 -3.965 1.00 89.81 86 LEU A C 1
ATOM 648 O O . LEU A 1 86 ? -8.941 -2.328 -4.214 1.00 89.81 86 LEU A O 1
ATOM 652 N N . PHE A 1 87 ? -7.652 -1.190 -2.757 1.00 88.81 87 PHE A N 1
ATOM 653 C CA . PHE A 1 87 ? -7.996 -1.937 -1.559 1.00 88.81 87 PHE A CA 1
ATOM 654 C C . PHE A 1 87 ? -8.924 -1.098 -0.682 1.00 88.81 87 PHE A C 1
ATOM 656 O O . PHE A 1 87 ? -8.578 0.014 -0.286 1.00 88.81 87 PHE A O 1
ATOM 663 N N . VAL A 1 88 ? -10.109 -1.615 -0.367 1.00 90.19 88 VAL A N 1
ATOM 664 C CA . VAL A 1 88 ? -11.044 -0.936 0.537 1.00 90.19 88 VAL A CA 1
ATOM 665 C C . VAL A 1 88 ? -10.761 -1.412 1.956 1.00 90.19 88 VAL A C 1
ATOM 667 O O . VAL A 1 88 ? -11.020 -2.565 2.288 1.00 90.19 88 VAL A O 1
ATOM 670 N N . PHE A 1 89 ? -10.211 -0.526 2.782 1.00 87.50 89 PHE A N 1
ATOM 671 C CA . PHE A 1 89 ? -9.999 -0.778 4.200 1.00 87.50 89 PHE A CA 1
ATOM 672 C C . PHE A 1 89 ? -11.180 -0.244 5.000 1.00 87.50 89 PHE A C 1
ATOM 674 O O . PHE A 1 89 ? -11.603 0.897 4.824 1.00 87.50 89 PHE A O 1
ATOM 681 N N . GLU A 1 90 ? -11.693 -1.049 5.918 1.00 85.38 90 GLU A N 1
ATOM 682 C CA . GLU A 1 90 ? -12.774 -0.654 6.806 1.00 85.38 90 GLU A CA 1
ATOM 683 C C . GLU A 1 90 ? -12.298 -0.832 8.245 1.00 85.38 90 GLU A C 1
ATOM 685 O O . GLU A 1 90 ? -12.090 -1.953 8.702 1.00 85.38 90 GLU A O 1
ATOM 690 N N . VAL A 1 91 ? -12.121 0.281 8.969 1.00 80.56 91 VAL A N 1
ATOM 691 C CA . VAL A 1 91 ? -11.939 0.275 10.424 1.00 80.56 91 VAL A CA 1
ATOM 692 C C . VAL A 1 91 ? -13.258 -0.181 11.036 1.00 80.56 91 VAL A C 1
ATOM 694 O O . VAL A 1 91 ? -14.101 0.614 11.452 1.00 80.56 91 VAL A O 1
ATOM 697 N N . THR A 1 92 ? -13.474 -1.489 11.075 1.00 67.88 92 THR A N 1
ATOM 698 C CA . THR A 1 92 ? -14.393 -2.055 12.046 1.00 67.88 92 THR A CA 1
ATOM 699 C C . THR A 1 92 ? -13.745 -1.784 13.388 1.00 67.88 92 THR A C 1
ATOM 701 O O . THR A 1 92 ? -12.669 -2.314 13.649 1.00 67.88 92 THR A O 1
ATOM 704 N N . GLY A 1 93 ? -14.340 -0.905 14.194 1.00 50.50 93 GLY A N 1
ATOM 705 C CA . GLY A 1 93 ? -13.926 -0.668 15.572 1.00 50.50 93 GLY A CA 1
ATOM 706 C C . GLY A 1 93 ? -14.059 -1.952 16.385 1.00 50.50 93 GLY A C 1
ATOM 707 O O . GLY A 1 93 ? -15.013 -2.129 17.130 1.00 50.50 93 GLY A O 1
ATOM 708 N N . ALA A 1 94 ? -1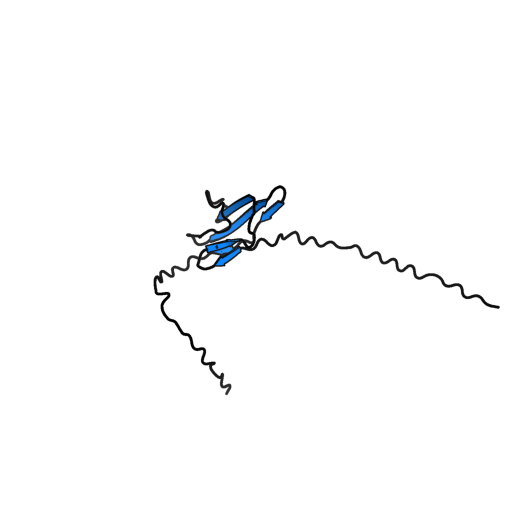3.124 -2.872 16.197 1.00 48.75 94 ALA A N 1
ATOM 709 C CA . ALA A 1 94 ? -12.755 -3.862 17.173 1.00 48.75 94 ALA A CA 1
ATOM 710 C C . ALA A 1 94 ? -11.601 -3.228 17.945 1.00 48.75 94 ALA A C 1
ATOM 712 O O . ALA A 1 94 ? -10.432 -3.543 17.751 1.00 48.75 94 ALA A O 1
ATOM 713 N N . GLU A 1 95 ? -11.944 -2.294 18.827 1.00 50.97 95 GLU A N 1
ATOM 714 C CA . GLU A 1 95 ? -11.236 -2.219 20.095 1.00 50.97 95 GLU A CA 1
ATOM 715 C C . GLU A 1 95 ? -11.469 -3.556 20.812 1.00 50.97 95 GLU A C 1
ATOM 717 O O . GLU A 1 95 ? -12.330 -3.697 21.668 1.00 50.97 95 GLU A O 1
ATOM 722 N N . ASP A 1 96 ? -10.740 -4.585 20.394 1.00 45.34 96 ASP A N 1
ATOM 723 C CA . ASP A 1 96 ? -10.482 -5.734 21.240 1.00 45.34 96 ASP A CA 1
ATOM 724 C C . ASP A 1 96 ? -8.973 -5.798 21.433 1.00 45.34 96 ASP A C 1
ATOM 726 O O . ASP A 1 96 ? -8.242 -6.577 20.827 1.00 45.34 96 ASP A O 1
ATOM 730 N N . GLU A 1 97 ? -8.494 -4.918 22.310 1.00 58.38 97 GLU A N 1
ATOM 731 C CA . GLU A 1 97 ? -7.323 -5.240 23.111 1.00 58.38 97 GLU A CA 1
ATOM 732 C C . GLU A 1 97 ? -7.675 -6.434 24.018 1.00 58.38 97 GLU A C 1
ATOM 734 O O . GLU A 1 97 ? -7.916 -6.279 25.219 1.00 58.38 97 GLU A O 1
ATOM 739 N N . SER A 1 98 ? -7.735 -7.651 23.470 1.00 45.56 98 SER A N 1
ATOM 740 C CA . SER A 1 98 ? -7.805 -8.847 24.305 1.00 45.56 98 SER A CA 1
ATOM 741 C C . SER A 1 98 ? -7.110 -10.074 23.716 1.00 45.56 98 SER A C 1
ATOM 743 O O . SER A 1 98 ? -7.676 -10.951 23.074 1.00 45.56 98 SER A O 1
ATOM 745 N N . LEU A 1 99 ? -5.844 -10.175 24.125 1.00 42.38 99 LEU A N 1
ATOM 746 C CA . LEU A 1 99 ? -5.157 -11.409 24.502 1.00 42.38 99 LEU A CA 1
ATOM 747 C C . LEU A 1 99 ? -4.848 -12.402 23.373 1.00 42.38 99 LEU A C 1
ATOM 749 O O . LEU A 1 99 ? -5.481 -13.444 23.203 1.00 42.38 99 LEU A O 1
ATOM 753 N N . SER A 1 100 ? -3.665 -12.203 22.791 1.00 54.91 100 SER A N 1
ATOM 754 C CA . SER A 1 100 ? -2.766 -13.276 22.353 1.00 54.91 100 SER A CA 1
ATOM 755 C C . SER A 1 100 ? -2.347 -14.187 23.527 1.00 54.91 100 SER A C 1
ATOM 757 O O . SER A 1 100 ? -1.177 -14.317 23.883 1.00 54.91 100 SER A O 1
ATOM 759 N N . SER A 1 101 ? -3.306 -14.836 24.188 1.00 55.66 101 SER A N 1
ATOM 760 C CA . SER A 1 101 ? -3.051 -15.836 25.223 1.00 55.66 101 SER A CA 1
ATOM 761 C C . SER A 1 101 ? -4.190 -16.853 25.286 1.00 55.66 101 SER A C 1
ATOM 763 O O . SER A 1 101 ? -5.147 -16.706 26.035 1.00 55.66 101 SER A O 1
ATOM 765 N N . GLN A 1 102 ? -3.982 -17.942 24.539 1.00 49.44 102 GLN A N 1
ATOM 766 C CA . GLN A 1 102 ? -4.684 -19.231 24.593 1.00 49.44 102 GLN A CA 1
ATOM 767 C C . GLN A 1 102 ? -6.089 -19.296 23.976 1.00 49.44 102 GLN A C 1
ATOM 769 O O . GLN A 1 102 ? -7.094 -19.337 24.678 1.00 49.44 102 GLN A O 1
ATOM 774 N N . ILE A 1 103 ? -6.143 -19.543 22.665 1.00 53.25 103 ILE A N 1
ATOM 775 C CA . ILE A 1 103 ? -7.257 -20.283 22.065 1.00 53.25 103 ILE A CA 1
ATOM 776 C C . ILE A 1 103 ? -6.704 -21.524 21.352 1.00 53.25 103 ILE A C 1
ATOM 778 O O . ILE A 1 103 ? -6.288 -21.513 20.199 1.00 53.25 103 ILE A O 1
ATOM 782 N N . ASN A 1 104 ? -6.675 -22.639 22.087 1.00 54.78 104 ASN A N 1
ATOM 783 C CA . ASN A 1 104 ? -6.566 -23.969 21.493 1.00 54.78 104 ASN A CA 1
ATOM 784 C C . ASN A 1 104 ? -7.951 -24.356 20.961 1.00 54.78 104 ASN A C 1
ATOM 786 O O . ASN A 1 104 ? -8.735 -25.013 21.648 1.00 54.78 104 ASN A O 1
ATOM 790 N N . ILE A 1 105 ? -8.265 -23.953 19.730 1.00 49.06 105 ILE A N 1
ATOM 791 C CA . ILE A 1 105 ? -9.428 -24.485 19.016 1.00 49.06 105 ILE A CA 1
ATOM 792 C C . ILE A 1 105 ? -9.092 -25.911 18.550 1.00 49.06 105 ILE A C 1
ATOM 794 O O . ILE A 1 105 ? -8.512 -26.157 17.496 1.00 49.06 105 ILE A O 1
ATOM 798 N N . PHE A 1 106 ? -9.444 -26.895 19.382 1.00 57.97 106 PHE A N 1
ATOM 799 C CA . PHE A 1 106 ? -9.593 -28.272 18.923 1.00 57.97 106 PHE A CA 1
ATOM 800 C C . PHE A 1 106 ? -10.837 -28.333 18.034 1.00 57.97 106 PHE A C 1
ATOM 802 O O . PHE A 1 106 ? -11.969 -28.332 18.519 1.00 57.97 106 PHE A O 1
ATOM 809 N N . LEU A 1 107 ? -10.624 -28.395 16.719 1.00 46.34 107 LEU A N 1
ATOM 810 C CA . LEU A 1 107 ? -11.666 -28.665 15.732 1.00 46.34 107 LEU A CA 1
ATOM 811 C C . LEU A 1 107 ? -12.257 -30.065 15.971 1.00 46.34 107 LEU A C 1
ATOM 813 O O . LEU A 1 107 ? -11.817 -31.052 15.377 1.00 46.34 107 LEU A O 1
ATOM 817 N N . THR A 1 108 ? -13.286 -30.184 16.811 1.00 46.38 108 THR A N 1
ATOM 818 C CA . THR A 1 108 ? -14.154 -31.364 16.753 1.00 46.38 108 THR A CA 1
ATOM 819 C C . THR A 1 108 ? -15.157 -31.140 15.635 1.00 46.38 108 THR A C 1
ATOM 821 O O . THR A 1 108 ? -16.126 -30.399 15.765 1.00 46.38 108 THR A O 1
ATOM 824 N N . ARG A 1 109 ? -14.861 -31.754 14.484 1.00 57.75 109 ARG A N 1
ATOM 825 C CA . ARG A 1 109 ? -15.717 -31.768 13.293 1.00 57.75 109 ARG A CA 1
ATOM 826 C C . ARG A 1 109 ? -17.172 -32.054 13.703 1.00 57.75 109 ARG A C 1
ATOM 828 O O . ARG A 1 109 ? -17.436 -33.174 14.154 1.00 57.75 109 ARG A O 1
ATOM 835 N N . PRO A 1 110 ? -18.131 -31.129 13.521 1.00 48.41 110 PRO A N 1
ATOM 836 C CA . PRO A 1 110 ? -19.530 -31.482 13.682 1.00 48.41 110 PRO A CA 1
ATOM 837 C C . PRO A 1 110 ? -19.891 -32.454 12.555 1.00 48.41 110 PRO A C 1
ATOM 839 O O . PRO A 1 110 ? -19.870 -32.107 11.374 1.00 48.41 110 PRO A O 1
ATOM 842 N N . LYS A 1 111 ? -20.183 -33.712 12.907 1.00 51.09 111 LYS A N 1
ATOM 843 C CA . LYS A 1 111 ? -20.841 -34.641 11.983 1.00 51.09 111 LYS A CA 1
ATOM 844 C C . LYS A 1 111 ? -22.219 -34.061 11.678 1.00 51.09 111 LYS A C 1
ATOM 846 O O . LYS A 1 111 ? -23.120 -34.152 12.509 1.00 51.09 111 LYS A O 1
ATOM 851 N N . ILE A 1 112 ? -22.365 -33.472 10.495 1.00 56.25 112 ILE A N 1
ATOM 852 C CA . ILE A 1 112 ? -23.661 -33.092 9.939 1.00 56.25 112 ILE A CA 1
ATOM 853 C C . ILE A 1 112 ? -24.464 -34.388 9.809 1.00 56.25 112 ILE A C 1
ATOM 855 O O . ILE A 1 112 ? -24.149 -35.249 8.988 1.00 56.25 112 ILE A O 1
ATOM 859 N N . ARG A 1 113 ? -25.460 -34.566 10.677 1.00 57.25 113 ARG A N 1
ATOM 860 C CA . ARG A 1 113 ? -26.450 -35.630 10.547 1.00 57.25 113 ARG A CA 1
ATOM 861 C C . ARG A 1 113 ? -27.575 -35.043 9.699 1.00 57.25 113 ARG A C 1
ATOM 863 O O . ARG A 1 113 ? -28.344 -34.228 10.196 1.00 57.25 113 ARG A O 1
ATOM 870 N N . TYR A 1 114 ? -27.606 -35.389 8.417 1.00 52.38 114 TYR A N 1
ATOM 871 C CA . TYR A 1 114 ? -28.799 -35.166 7.604 1.00 52.38 114 TYR A CA 1
ATOM 872 C C . TYR A 1 114 ? -29.924 -36.062 8.143 1.00 52.38 114 TYR A C 1
ATOM 874 O O . TYR A 1 114 ? -29.651 -37.195 8.554 1.00 52.38 114 TYR A O 1
ATOM 882 N N . CYS A 1 115 ? -31.138 -35.509 8.217 1.00 55.22 115 CYS A N 1
ATOM 883 C CA . CYS A 1 115 ? -32.360 -36.283 8.451 1.00 55.22 115 CYS A CA 1
ATOM 884 C C . CYS A 1 115 ? -32.601 -37.266 7.304 1.00 55.22 115 CYS A C 1
ATOM 886 O O . CYS A 1 115 ? -32.234 -36.918 6.157 1.00 55.22 115 CYS A O 1
#

pLDDT: mean 73.84, std 17.0, range [42.38, 93.62]

Sequence (115 aa):
MSGFAGEGCVDEAVSPVVVVLDPSFGLEIDLVDGVLEASINGAEFYQWYYDFLPIAGANTETYTPTLSGSYYLIVRNEECTASSNLFVFEVTGAEDESLSSQINIFLTRPKIRYC

Foldseek 3Di:
DDDDDDDDPPPPPVPPPPPPPVVQPVFEWDADPQKTATPDDDFPFKWKDFPNHTDPPPGDRIDRDPAFGWMKMWTHHPPDIHIYDIDTDDPPPPPPPDDPDDDPPPPPDPPPDDD